Protein AF-A0A2T0UX94-F1 (afdb_monomer_lite)

Sequence (141 aa):
MGQTLYSNEAREVRAWADAESRMASLIKMERNRPGRQATDEFATHQLNDFFHRECPGLPLPWEWRWTYGCPRGFLTVMVAYGVREWAEVLGDGTVEAEPGGPGESKLQADCLKFGQRFTVWGYVRDDEVRGMSKLVQGWSM

pLDDT: mean 86.08, std 11.6, range [31.53, 97.0]

Secondary structure (DSSP, 8-state):
-PPPHHHHHHHHHHHHHHHHHHHHHHHHHHHT-TT--TTSB-SHHHHHHHHHHHSTTPPPPSEEEEETTEEEEEP-SSHHHHHHHHHHHHBSS-EEEEEEETTEEEEEEEEEETTEEEEEEEEEETTTTTT-TTEEE----

Structure (mmCIF, N/CA/C/O backbone):
data_AF-A0A2T0UX94-F1
#
_entry.id   AF-A0A2T0UX94-F1
#
loop_
_atom_site.group_PDB
_atom_site.id
_atom_site.type_symbol
_atom_site.label_atom_id
_atom_site.label_alt_id
_atom_site.label_comp_id
_atom_site.label_asym_id
_atom_site.label_entity_id
_atom_site.label_seq_id
_atom_site.pdbx_PDB_ins_code
_atom_site.Cartn_x
_atom_site.Cartn_y
_atom_site.Cartn_z
_atom_site.occupancy
_atom_site.B_iso_or_equiv
_atom_site.auth_seq_id
_atom_site.auth_comp_id
_atom_site.auth_asym_id
_atom_site.auth_atom_id
_atom_site.pdbx_PDB_model_num
ATOM 1 N N . MET A 1 1 ? -34.465 -9.549 19.847 1.00 49.69 1 MET A N 1
ATOM 2 C CA . MET A 1 1 ? -34.494 -8.105 19.522 1.00 49.69 1 MET A CA 1
ATOM 3 C C . MET A 1 1 ? -33.431 -7.863 18.464 1.00 49.69 1 MET A C 1
ATOM 5 O O . MET A 1 1 ? -32.274 -8.157 18.735 1.00 49.69 1 MET A O 1
ATOM 9 N N . GLY A 1 2 ? -33.824 -7.480 17.247 1.00 57.50 2 GLY A N 1
ATOM 10 C CA . GLY A 1 2 ? -32.894 -7.279 16.131 1.00 57.50 2 GLY A CA 1
ATOM 11 C C . GLY A 1 2 ? -32.073 -6.001 16.298 1.00 57.50 2 GLY A C 1
ATOM 12 O O . GLY A 1 2 ? -32.579 -5.014 16.829 1.00 57.50 2 GLY A O 1
ATOM 13 N N . GLN A 1 3 ? -30.811 -6.032 15.869 1.00 61.38 3 GLN A N 1
ATOM 14 C CA . GLN A 1 3 ? -29.965 -4.839 15.791 1.00 61.38 3 GLN A CA 1
ATOM 15 C C . GLN A 1 3 ? -30.604 -3.836 14.820 1.00 61.38 3 GLN A C 1
ATOM 17 O O . GLN A 1 3 ? -31.043 -4.209 13.733 1.00 61.38 3 GLN A O 1
ATOM 22 N N . THR A 1 4 ? -30.700 -2.571 15.224 1.00 74.94 4 THR A N 1
ATOM 23 C CA . THR A 1 4 ? -31.169 -1.487 14.351 1.00 74.94 4 THR A CA 1
ATOM 24 C C . THR A 1 4 ? -30.042 -1.064 13.408 1.00 74.94 4 THR A C 1
ATOM 26 O O . THR A 1 4 ? -28.869 -1.209 13.760 1.00 74.94 4 THR A O 1
ATOM 29 N N . LEU A 1 5 ? -30.373 -0.498 12.241 1.00 73.00 5 LEU A N 1
ATOM 30 C CA . LEU A 1 5 ? -29.386 0.065 11.301 1.00 73.00 5 LEU A CA 1
ATOM 31 C C . LEU A 1 5 ? -28.401 1.009 12.014 1.00 73.00 5 LEU A C 1
ATOM 33 O O . LEU A 1 5 ? -27.195 0.816 11.925 1.00 73.00 5 LEU A O 1
ATOM 37 N N . TYR A 1 6 ? -28.921 1.896 12.867 1.00 75.06 6 TYR A N 1
ATOM 38 C CA . TYR A 1 6 ? -28.119 2.809 13.685 1.00 75.06 6 TYR A CA 1
ATOM 39 C C . TYR A 1 6 ? -27.118 2.097 14.615 1.00 75.06 6 TYR A C 1
ATOM 41 O O . TYR A 1 6 ? -25.994 2.554 14.806 1.00 75.06 6 TYR A O 1
ATOM 49 N N . SER A 1 7 ? -27.499 0.959 15.207 1.00 75.06 7 SER A N 1
ATOM 50 C CA . SER A 1 7 ? -26.591 0.190 16.071 1.00 75.06 7 SER A CA 1
ATOM 51 C C . SER A 1 7 ? -25.473 -0.514 15.292 1.00 75.06 7 SER A C 1
ATOM 53 O O . SER A 1 7 ? -24.375 -0.675 15.826 1.00 75.06 7 SER A O 1
ATOM 55 N N . ASN A 1 8 ? -25.728 -0.886 14.032 1.00 76.94 8 ASN A N 1
ATOM 56 C CA . ASN A 1 8 ? -24.714 -1.446 13.139 1.00 76.94 8 ASN A CA 1
ATOM 57 C C . ASN A 1 8 ? -23.731 -0.363 12.691 1.00 76.94 8 ASN A C 1
ATOM 59 O O . ASN A 1 8 ? -22.528 -0.536 12.870 1.00 76.94 8 ASN A O 1
ATOM 63 N N . GLU A 1 9 ? -24.244 0.780 12.235 1.00 76.25 9 GLU A N 1
ATOM 64 C CA . GLU A 1 9 ? -23.438 1.939 11.835 1.00 76.25 9 GLU A CA 1
ATOM 65 C C . GLU A 1 9 ? -22.558 2.432 12.993 1.00 76.25 9 GLU A C 1
ATOM 67 O O . GLU A 1 9 ? -21.352 2.608 12.842 1.00 76.25 9 GLU A O 1
ATOM 72 N N . ALA A 1 10 ? -23.116 2.567 14.202 1.00 76.56 10 ALA A N 1
ATOM 73 C CA . ALA A 1 10 ? -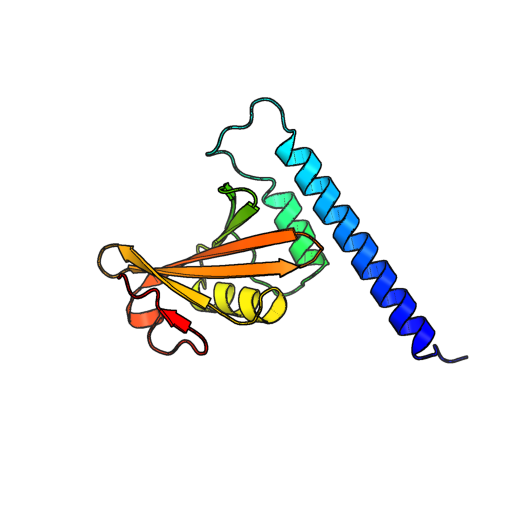22.351 2.989 15.375 1.00 76.56 10 ALA A CA 1
ATOM 74 C C . ALA A 1 10 ? -21.250 1.989 15.777 1.00 76.56 10 ALA A C 1
ATOM 76 O O . ALA A 1 10 ? -20.253 2.388 16.385 1.00 76.56 10 ALA A O 1
ATOM 77 N N . ARG A 1 11 ? -21.421 0.694 15.482 1.00 77.06 11 ARG A N 1
ATOM 78 C CA . ARG A 1 11 ? -20.394 -0.334 15.706 1.00 77.06 11 ARG A CA 1
ATOM 79 C C . ARG A 1 11 ? -19.295 -0.248 14.649 1.00 77.06 11 ARG A C 1
ATOM 81 O O . ARG A 1 11 ? -18.124 -0.335 15.005 1.00 77.06 11 ARG A O 1
ATOM 88 N N . GLU A 1 12 ? -19.660 -0.050 13.388 1.00 82.00 12 GLU A N 1
ATOM 89 C CA . GLU A 1 12 ? -18.713 0.112 12.278 1.00 82.00 12 GLU A CA 1
ATOM 90 C C . GLU A 1 12 ? -17.850 1.363 12.454 1.00 82.00 12 GLU A C 1
ATOM 92 O O . GLU A 1 12 ? -16.627 1.276 12.371 1.00 82.00 12 GLU A O 1
ATOM 97 N N . VAL A 1 13 ? -18.459 2.494 12.824 1.00 79.69 13 VAL A N 1
ATOM 98 C CA . VAL A 1 13 ? -17.738 3.743 13.118 1.00 79.69 13 VAL A CA 1
ATOM 99 C C . VAL A 1 13 ? -16.710 3.549 14.235 1.00 79.69 13 VAL A C 1
ATOM 101 O O . VAL A 1 13 ? -15.574 4.002 14.107 1.00 79.69 13 VAL A O 1
ATOM 104 N N . ARG A 1 14 ? -17.067 2.848 15.322 1.00 82.50 14 ARG A N 1
ATOM 105 C CA . ARG A 1 14 ? -16.112 2.548 16.405 1.00 82.50 14 ARG A CA 1
ATOM 106 C C . ARG A 1 14 ? -14.983 1.643 15.934 1.00 82.50 14 ARG A C 1
ATOM 108 O O . ARG A 1 14 ? -13.829 1.934 16.220 1.00 82.50 14 ARG A O 1
ATOM 115 N N . ALA A 1 15 ? -15.304 0.586 15.190 1.00 83.69 15 ALA A N 1
ATOM 116 C CA . ALA A 1 15 ? -14.297 -0.325 14.657 1.00 83.69 15 ALA A CA 1
ATOM 117 C C . ALA A 1 15 ? -13.284 0.413 13.765 1.00 83.69 15 ALA A C 1
ATOM 119 O O . ALA A 1 15 ? -12.082 0.165 13.861 1.00 83.69 15 ALA A O 1
ATOM 120 N N . TRP A 1 16 ? -13.758 1.360 12.949 1.00 82.94 16 TRP A N 1
ATOM 121 C CA . TRP A 1 16 ? -12.902 2.201 12.115 1.00 82.94 16 TRP A CA 1
ATOM 122 C C . TRP A 1 16 ? -12.039 3.146 12.947 1.00 82.94 16 TRP A C 1
ATOM 124 O O . TRP A 1 16 ? -10.828 3.169 12.749 1.00 82.94 16 TRP A O 1
ATOM 134 N N . ALA A 1 17 ? -12.618 3.859 13.915 1.00 85.12 17 ALA A N 1
ATOM 135 C CA . ALA A 1 17 ? -11.863 4.742 14.806 1.00 85.12 17 ALA A CA 1
ATOM 136 C C . ALA A 1 17 ? -10.766 3.985 15.583 1.00 85.12 17 ALA A C 1
ATOM 138 O O . ALA A 1 17 ? -9.643 4.472 15.732 1.00 85.12 17 ALA A O 1
ATOM 139 N N . ASP A 1 18 ? -11.057 2.761 16.026 1.00 89.50 18 ASP A N 1
ATOM 140 C CA . ASP A 1 18 ? -10.076 1.914 16.701 1.00 89.50 18 ASP A CA 1
ATOM 141 C C . ASP A 1 18 ? -8.948 1.485 15.744 1.00 89.50 18 ASP A C 1
ATOM 143 O O . ASP A 1 18 ? -7.779 1.452 16.139 1.00 89.50 18 ASP A O 1
ATOM 147 N N . ALA A 1 19 ? -9.267 1.166 14.484 1.00 89.19 19 ALA A N 1
ATOM 148 C CA . ALA A 1 19 ? -8.272 0.835 13.462 1.00 89.19 19 ALA A CA 1
ATOM 149 C C . ALA A 1 19 ? -7.376 2.038 13.120 1.00 89.19 19 ALA A C 1
ATOM 151 O O . ALA A 1 19 ? -6.153 1.890 13.062 1.00 89.19 19 ALA A O 1
ATOM 152 N N . GLU A 1 20 ? -7.957 3.234 12.987 1.00 90.75 20 GLU A N 1
ATOM 153 C CA . GLU A 1 20 ? -7.226 4.497 12.816 1.00 90.75 20 GLU A CA 1
ATOM 154 C C . GLU A 1 20 ? -6.253 4.746 13.971 1.00 90.75 20 GLU A C 1
ATOM 156 O O . GLU A 1 20 ? -5.077 5.036 13.751 1.00 90.75 20 GLU A O 1
ATOM 161 N N . SER A 1 21 ? -6.710 4.565 15.212 1.00 88.88 21 SER A N 1
ATOM 162 C CA . SER A 1 21 ? -5.874 4.739 16.402 1.00 88.88 21 SER A CA 1
ATOM 163 C C . SER A 1 21 ? -4.689 3.764 16.437 1.00 88.88 21 SER A C 1
ATOM 165 O O . SER A 1 21 ? -3.558 4.163 16.749 1.00 88.88 21 SER A O 1
ATOM 167 N N . ARG A 1 22 ? -4.914 2.493 16.066 1.00 91.19 22 ARG A N 1
ATOM 168 C CA . ARG A 1 22 ? -3.853 1.474 15.969 1.00 91.19 22 ARG A CA 1
ATOM 169 C C . ARG A 1 22 ? -2.821 1.838 14.905 1.00 91.19 22 ARG A C 1
ATOM 171 O O . ARG A 1 22 ? -1.625 1.799 15.197 1.00 91.19 22 ARG A O 1
ATOM 178 N N . MET A 1 23 ? -3.272 2.233 13.712 1.00 90.56 23 MET A N 1
ATOM 179 C CA . MET A 1 23 ? -2.385 2.661 12.628 1.00 90.56 23 MET A CA 1
ATOM 180 C C . MET A 1 23 ? -1.568 3.889 13.049 1.00 90.56 23 MET A C 1
ATOM 182 O O . MET A 1 23 ? -0.340 3.863 13.007 1.00 90.56 23 MET A O 1
ATOM 186 N N . ALA A 1 24 ? -2.220 4.941 13.550 1.00 88.56 24 ALA A N 1
ATOM 187 C CA . ALA A 1 24 ? -1.551 6.163 13.993 1.00 88.56 24 ALA A CA 1
ATOM 188 C C . ALA A 1 24 ? -0.501 5.903 15.089 1.00 88.56 24 ALA A C 1
ATOM 190 O O . ALA A 1 24 ? 0.581 6.498 15.075 1.00 88.56 24 ALA A O 1
ATOM 191 N N . SER A 1 25 ? -0.792 4.990 16.021 1.00 89.00 25 SER A N 1
ATOM 192 C CA . SER A 1 25 ? 0.145 4.599 17.077 1.00 89.00 25 SER A CA 1
ATOM 193 C C . SER A 1 25 ? 1.395 3.925 16.510 1.00 89.00 25 SER A C 1
ATOM 195 O O . SER A 1 25 ? 2.505 4.326 16.865 1.00 89.00 25 SER A O 1
ATOM 197 N N . LEU A 1 26 ? 1.234 2.972 15.584 1.00 89.19 26 LEU A N 1
ATOM 198 C CA . LEU A 1 26 ? 2.354 2.302 14.913 1.00 89.19 26 LEU A CA 1
ATOM 199 C C . LEU A 1 26 ? 3.237 3.308 14.165 1.00 89.19 26 LEU A C 1
ATOM 201 O O . LEU A 1 26 ? 4.455 3.337 14.341 1.00 89.19 26 LEU A O 1
ATOM 205 N N . ILE A 1 27 ? 2.607 4.192 13.390 1.00 86.88 27 ILE A N 1
ATOM 206 C CA . ILE A 1 27 ? 3.297 5.221 12.613 1.00 86.88 27 ILE A CA 1
ATOM 207 C C . ILE A 1 27 ? 4.102 6.146 13.528 1.00 86.88 27 ILE A C 1
ATOM 209 O O . ILE A 1 27 ? 5.267 6.441 13.257 1.00 86.88 27 ILE A O 1
ATOM 213 N N . LYS A 1 28 ? 3.504 6.592 14.637 1.00 87.12 28 LYS A N 1
ATOM 214 C CA . LYS A 1 28 ? 4.173 7.442 15.626 1.00 87.12 28 LYS A CA 1
ATOM 215 C C . LYS A 1 28 ? 5.364 6.734 16.272 1.00 87.12 28 LYS A C 1
ATOM 217 O O . LYS A 1 28 ? 6.396 7.375 16.467 1.00 87.12 28 LYS A O 1
ATOM 222 N N . MET A 1 29 ? 5.234 5.451 16.607 1.00 87.94 29 MET A N 1
ATOM 223 C CA . MET A 1 29 ? 6.325 4.664 17.189 1.00 87.94 29 MET A CA 1
ATOM 224 C C . MET A 1 29 ? 7.512 4.565 16.228 1.00 87.94 29 MET A C 1
ATOM 226 O O . MET A 1 29 ? 8.621 4.947 16.592 1.00 87.94 29 MET A O 1
ATOM 230 N N . GLU A 1 30 ? 7.278 4.157 14.982 1.00 86.75 30 GLU A N 1
ATOM 231 C CA . GLU A 1 30 ? 8.347 3.985 13.992 1.00 86.75 30 GLU A CA 1
ATOM 232 C C . GLU A 1 30 ? 8.939 5.303 13.485 1.00 86.75 30 GLU A C 1
ATOM 234 O O . GLU A 1 30 ? 10.126 5.393 13.163 1.00 86.75 30 GLU A O 1
ATOM 239 N N . ARG A 1 31 ? 8.132 6.367 13.414 1.00 79.88 31 ARG A N 1
ATOM 240 C CA . ARG A 1 31 ? 8.630 7.710 13.091 1.00 79.88 31 ARG A CA 1
ATOM 241 C C . ARG A 1 31 ? 9.595 8.224 14.158 1.00 79.88 31 ARG A C 1
ATOM 243 O O . ARG A 1 31 ? 10.546 8.917 13.814 1.00 79.88 31 ARG A O 1
ATOM 250 N N . ASN A 1 32 ? 9.356 7.886 15.422 1.00 84.00 32 ASN A N 1
ATOM 251 C CA . ASN A 1 32 ? 10.181 8.315 16.550 1.00 84.00 32 ASN A CA 1
ATOM 252 C C . ASN A 1 32 ? 11.247 7.277 16.942 1.00 84.00 32 ASN A C 1
ATOM 254 O O . ASN A 1 32 ? 11.886 7.436 17.982 1.00 84.00 32 ASN A O 1
ATOM 258 N N . ARG A 1 33 ? 11.443 6.221 16.138 1.00 84.38 33 ARG A N 1
ATOM 259 C CA . ARG A 1 33 ? 12.426 5.166 16.400 1.00 84.38 33 ARG A CA 1
ATOM 260 C C . ARG A 1 33 ? 13.846 5.759 16.411 1.00 84.38 33 ARG A C 1
ATOM 262 O O . ARG A 1 33 ? 14.277 6.297 15.387 1.00 84.38 33 ARG A O 1
ATOM 269 N N . PRO A 1 34 ? 14.592 5.677 17.529 1.00 84.38 34 PRO A N 1
ATOM 270 C CA . PRO A 1 34 ? 15.950 6.212 17.601 1.00 84.38 34 PRO A CA 1
ATOM 271 C C . PRO A 1 34 ? 16.885 5.549 16.583 1.00 84.38 34 PRO A C 1
ATOM 273 O O . PRO A 1 34 ? 16.828 4.339 16.384 1.00 84.38 34 PRO A O 1
ATOM 276 N N . GLY A 1 35 ? 17.763 6.337 15.956 1.00 81.06 35 GLY A N 1
ATOM 277 C CA . GLY A 1 35 ? 18.797 5.828 15.042 1.00 81.06 35 GLY A CA 1
ATOM 278 C C . GLY A 1 35 ? 18.303 5.377 13.664 1.00 81.06 35 GLY A C 1
ATOM 279 O O . GLY A 1 35 ? 19.084 4.806 12.908 1.00 81.06 35 GLY A O 1
ATOM 280 N N . ARG A 1 36 ? 17.036 5.635 13.322 1.00 77.81 36 ARG A N 1
ATOM 281 C CA . ARG A 1 36 ? 16.455 5.245 12.037 1.00 77.81 36 ARG A CA 1
ATOM 282 C C . ARG A 1 36 ? 17.125 5.953 10.852 1.00 77.81 36 ARG A C 1
ATOM 284 O O . ARG A 1 36 ? 17.268 7.176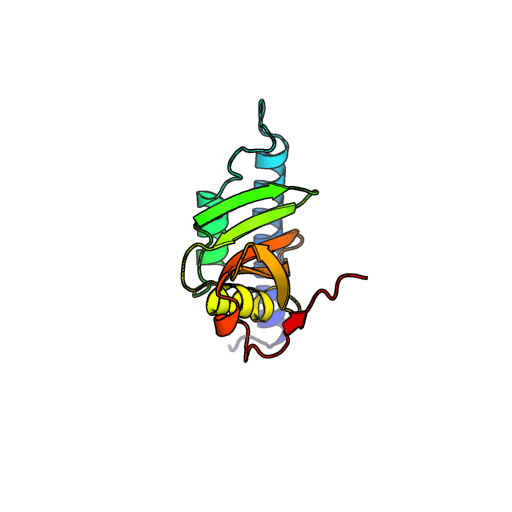 10.850 1.00 77.81 36 ARG A O 1
ATOM 291 N N . GLN A 1 37 ? 17.428 5.189 9.807 1.00 77.25 37 GLN A N 1
ATOM 292 C CA . GLN A 1 37 ? 17.910 5.684 8.518 1.00 77.25 37 GLN A CA 1
ATOM 293 C C . GLN A 1 37 ? 16.810 5.638 7.446 1.00 77.25 37 GLN A C 1
ATOM 295 O O . GLN A 1 37 ? 15.771 4.994 7.604 1.00 77.25 37 GLN A O 1
ATOM 300 N N . ALA A 1 38 ? 17.018 6.350 6.336 1.00 67.75 38 ALA A N 1
ATOM 301 C CA . ALA A 1 38 ? 16.056 6.403 5.230 1.00 67.75 38 ALA A CA 1
ATOM 302 C C . ALA A 1 38 ? 15.894 5.056 4.499 1.00 67.75 38 ALA A C 1
ATOM 304 O O . ALA A 1 38 ? 14.843 4.799 3.918 1.00 67.75 38 ALA A O 1
ATOM 305 N N . THR A 1 39 ? 16.927 4.212 4.532 1.00 74.06 39 THR A N 1
ATOM 306 C CA . THR A 1 39 ? 16.950 2.882 3.907 1.00 74.06 39 THR A CA 1
ATOM 307 C C . THR A 1 39 ? 16.383 1.787 4.795 1.00 74.06 39 THR A C 1
ATOM 309 O O . THR A 1 39 ? 16.215 0.667 4.321 1.00 74.06 39 THR A O 1
ATOM 312 N N . ASP A 1 40 ? 16.116 2.084 6.067 1.00 79.69 40 ASP A N 1
ATOM 313 C CA . ASP A 1 40 ? 15.621 1.080 6.992 1.00 79.69 40 ASP A CA 1
ATOM 314 C C . ASP A 1 40 ? 14.209 0.632 6.621 1.00 79.69 40 ASP A C 1
ATOM 316 O O . ASP A 1 40 ? 13.344 1.428 6.234 1.00 79.69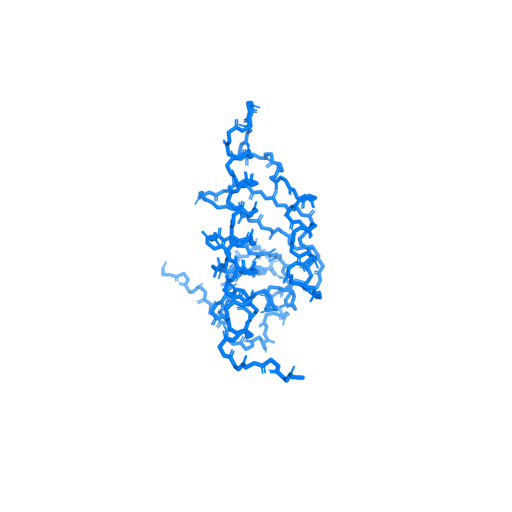 40 ASP A O 1
ATOM 320 N N . GLU A 1 41 ? 13.962 -0.648 6.860 1.00 83.62 41 GLU A N 1
ATOM 321 C CA . GLU A 1 41 ? 12.627 -1.215 6.860 1.00 83.62 41 GLU A CA 1
ATOM 322 C C . GLU A 1 41 ? 11.738 -0.546 7.928 1.00 83.62 41 GLU A C 1
ATOM 324 O O . GLU A 1 41 ? 12.157 -0.246 9.059 1.00 83.62 41 GLU A O 1
ATOM 329 N N . PHE A 1 42 ? 10.489 -0.298 7.543 1.00 84.94 42 PHE A N 1
ATOM 330 C CA . PHE A 1 42 ? 9.461 0.372 8.323 1.00 84.94 42 PHE A CA 1
ATOM 331 C C . PHE A 1 42 ? 8.402 -0.634 8.770 1.00 84.94 42 PHE A C 1
ATOM 333 O O . PHE A 1 42 ? 7.439 -0.872 8.048 1.00 84.94 42 PHE A O 1
ATOM 340 N N . ALA A 1 43 ? 8.580 -1.207 9.963 1.00 85.69 43 ALA A N 1
ATOM 341 C CA . ALA A 1 43 ? 7.605 -2.069 10.640 1.00 85.69 43 ALA A CA 1
ATOM 342 C C . ALA A 1 43 ? 6.818 -3.024 9.722 1.00 85.69 43 ALA A C 1
ATOM 344 O O . ALA A 1 43 ? 5.601 -3.160 9.867 1.00 85.69 43 ALA A O 1
ATOM 345 N N . THR A 1 44 ? 7.492 -3.671 8.765 1.00 89.81 44 THR A N 1
ATOM 346 C CA . THR A 1 44 ? 6.824 -4.485 7.739 1.00 89.81 44 THR A CA 1
ATOM 347 C C . THR A 1 44 ? 5.935 -5.538 8.361 1.00 89.81 44 THR A C 1
ATOM 349 O O . THR A 1 44 ? 4.779 -5.654 7.974 1.00 89.81 44 THR A O 1
ATOM 352 N N . HIS A 1 45 ? 6.443 -6.269 9.356 1.00 91.62 45 HIS A N 1
ATOM 353 C CA . HIS A 1 45 ? 5.675 -7.306 10.036 1.00 91.62 45 HIS A CA 1
ATOM 354 C C . HIS A 1 45 ? 4.422 -6.735 10.705 1.00 91.62 45 HIS A C 1
ATOM 356 O O . HIS A 1 45 ? 3.331 -7.244 10.490 1.00 91.62 45 HIS A O 1
ATOM 362 N N . GLN A 1 46 ? 4.542 -5.630 11.441 1.00 93.44 46 GLN A N 1
ATOM 363 C CA . GLN A 1 46 ? 3.416 -5.023 12.148 1.00 93.44 46 GLN A CA 1
ATOM 364 C C . GLN A 1 46 ? 2.390 -4.398 11.192 1.00 93.44 46 GLN A C 1
ATOM 366 O O . GLN A 1 46 ? 1.190 -4.470 11.460 1.00 93.44 46 GLN A O 1
ATOM 371 N N . LEU A 1 47 ? 2.833 -3.794 10.082 1.00 92.19 47 LEU A N 1
ATOM 372 C CA . LEU A 1 47 ? 1.934 -3.282 9.046 1.00 92.19 47 LEU A CA 1
ATOM 373 C C . LEU A 1 47 ? 1.233 -4.420 8.310 1.00 92.19 47 LEU A C 1
ATOM 375 O O . LEU A 1 47 ? 0.023 -4.354 8.108 1.00 92.19 47 LEU A O 1
ATOM 379 N N . ASN A 1 48 ? 1.960 -5.474 7.950 1.00 94.62 48 ASN A N 1
ATOM 380 C CA . ASN A 1 48 ? 1.382 -6.643 7.302 1.00 94.62 48 ASN A CA 1
ATOM 381 C C . ASN A 1 48 ? 0.375 -7.342 8.222 1.00 94.62 48 ASN A C 1
ATOM 383 O O . ASN A 1 48 ? -0.718 -7.655 7.765 1.00 94.62 48 ASN A O 1
ATOM 387 N N . ASP A 1 49 ? 0.672 -7.492 9.515 1.00 95.00 49 ASP A N 1
ATOM 388 C CA . ASP A 1 49 ? -0.270 -8.029 10.504 1.00 95.00 49 ASP A CA 1
ATOM 389 C C . ASP A 1 49 ? -1.515 -7.142 10.648 1.00 95.00 49 ASP A C 1
ATOM 391 O O . ASP A 1 49 ? -2.641 -7.639 10.736 1.00 95.00 49 ASP A O 1
ATOM 395 N N . PHE A 1 50 ? -1.333 -5.815 10.650 1.00 93.94 50 PHE A N 1
ATOM 396 C CA . PHE A 1 50 ? -2.442 -4.865 10.665 1.00 93.94 50 PHE A CA 1
ATOM 397 C C . PHE A 1 50 ? -3.332 -5.046 9.432 1.00 93.94 50 PHE A C 1
ATOM 399 O O . PHE A 1 50 ? -4.530 -5.281 9.579 1.00 93.94 50 PHE A O 1
ATOM 406 N N . PHE A 1 51 ? -2.766 -4.990 8.226 1.00 93.94 51 PHE A N 1
ATOM 407 C CA . PHE A 1 51 ? -3.542 -5.094 6.992 1.00 93.94 51 PHE A CA 1
ATOM 408 C C . PHE A 1 51 ? -4.138 -6.483 6.785 1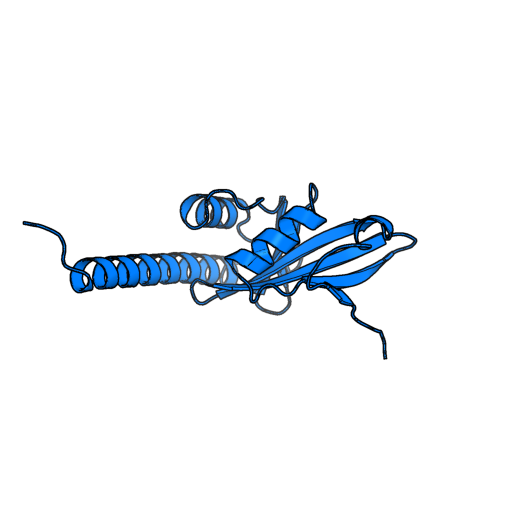.00 93.94 51 PHE A C 1
ATOM 410 O O . PHE A 1 51 ? -5.261 -6.584 6.308 1.00 93.94 51 PHE A O 1
ATOM 417 N N . HIS A 1 52 ? -3.461 -7.545 7.216 1.00 94.56 52 HIS A N 1
ATOM 418 C CA . HIS A 1 52 ? -4.021 -8.891 7.200 1.00 94.56 52 HIS A CA 1
ATOM 419 C C . HIS A 1 52 ? -5.293 -8.990 8.054 1.00 94.56 52 HIS A C 1
ATOM 421 O O . HIS A 1 52 ? -6.252 -9.653 7.660 1.00 94.56 52 HIS A O 1
ATOM 427 N N . ARG A 1 53 ? -5.322 -8.302 9.206 1.00 93.19 53 ARG A N 1
ATOM 428 C CA . ARG A 1 53 ? -6.484 -8.273 10.103 1.00 93.19 53 ARG A CA 1
ATOM 429 C C . ARG A 1 53 ? -7.597 -7.353 9.605 1.00 93.19 53 ARG A C 1
ATOM 431 O O . ARG A 1 53 ? -8.757 -7.751 9.635 1.00 93.19 53 ARG A O 1
ATOM 438 N N . GLU A 1 54 ? -7.270 -6.123 9.211 1.00 92.12 54 GLU A N 1
ATOM 439 C CA . GLU A 1 54 ? -8.281 -5.117 8.846 1.00 92.12 54 GLU A CA 1
ATOM 440 C C . GLU A 1 54 ? -8.763 -5.244 7.391 1.00 92.12 54 GLU A C 1
ATOM 442 O O . GLU A 1 54 ? -9.851 -4.777 7.057 1.00 92.12 54 GLU A O 1
ATOM 447 N N . CYS A 1 55 ? -7.955 -5.836 6.509 1.00 91.19 55 CYS A N 1
ATOM 448 C CA . CYS A 1 55 ? -8.203 -5.948 5.069 1.00 91.19 55 CYS A CA 1
ATOM 449 C C . CYS A 1 55 ? -7.826 -7.354 4.560 1.00 91.19 55 CYS A C 1
ATOM 451 O O . CYS A 1 55 ? -6.898 -7.504 3.754 1.00 91.19 55 CYS A O 1
ATOM 453 N N . PRO A 1 56 ? -8.514 -8.406 5.041 1.00 91.25 56 PRO A N 1
ATOM 454 C CA . PRO A 1 56 ? -8.174 -9.779 4.697 1.00 91.25 56 PRO A CA 1
ATOM 455 C C . PRO A 1 56 ? -8.282 -10.015 3.186 1.00 91.25 56 PRO A C 1
ATOM 457 O O . PRO A 1 56 ? -9.243 -9.596 2.545 1.00 91.25 56 PRO A O 1
ATOM 460 N N . GLY A 1 57 ? -7.298 -10.722 2.628 1.00 90.06 57 GLY A N 1
ATOM 461 C CA . GLY A 1 57 ? -7.249 -11.078 1.206 1.00 90.06 57 GLY A CA 1
ATOM 462 C C . GLY A 1 57 ? -6.400 -10.150 0.333 1.00 90.06 57 GLY A C 1
ATOM 463 O O . GLY A 1 57 ? -6.090 -10.525 -0.797 1.00 90.06 57 GLY A O 1
ATOM 464 N N . LEU A 1 58 ? -5.956 -8.997 0.848 1.00 93.81 58 LEU A N 1
ATOM 465 C CA . LEU A 1 58 ? -5.009 -8.151 0.121 1.00 93.81 58 LEU A CA 1
ATOM 466 C C . LEU A 1 58 ? -3.610 -8.793 0.058 1.00 93.81 58 LEU A C 1
ATOM 468 O O . LEU A 1 58 ? -3.116 -9.281 1.080 1.00 93.81 58 LEU A O 1
ATOM 472 N N . PRO A 1 59 ? -2.931 -8.765 -1.107 1.00 94.44 59 PRO A N 1
ATOM 473 C CA . PRO A 1 59 ? -1.536 -9.185 -1.212 1.00 94.44 59 PRO A CA 1
ATOM 474 C C . PRO A 1 59 ? -0.636 -8.319 -0.333 1.00 94.44 59 PRO A C 1
ATOM 476 O O . PRO A 1 59 ? -0.622 -7.098 -0.463 1.00 94.44 59 PRO A O 1
ATOM 479 N N . LEU A 1 60 ? 0.126 -8.937 0.563 1.00 95.56 60 LEU A N 1
ATOM 480 C CA . LEU A 1 60 ? 0.961 -8.200 1.508 1.00 95.56 60 LEU A CA 1
ATOM 481 C C . LEU A 1 60 ? 2.310 -7.834 0.870 1.00 95.56 60 LEU A C 1
ATOM 483 O O . LEU A 1 60 ? 2.938 -8.700 0.253 1.00 95.56 60 LEU A O 1
ATOM 487 N N . PRO A 1 61 ? 2.780 -6.582 1.017 1.00 96.38 61 PRO A N 1
ATOM 488 C CA . PRO A 1 61 ? 4.116 -6.193 0.583 1.00 96.38 61 PRO A CA 1
ATOM 489 C C . PRO A 1 61 ? 5.220 -7.030 1.225 1.00 96.38 61 PRO A C 1
ATOM 491 O O . PRO A 1 61 ? 5.136 -7.409 2.394 1.00 96.38 61 PRO A O 1
ATOM 494 N N . TRP A 1 62 ? 6.273 -7.281 0.449 1.00 96.44 62 TRP A N 1
ATOM 495 C CA . TRP A 1 62 ? 7.487 -7.949 0.910 1.00 96.44 62 TRP A CA 1
ATOM 496 C C . TRP A 1 62 ? 8.224 -7.106 1.949 1.00 96.44 62 TRP A C 1
ATOM 498 O O . TRP A 1 62 ? 8.673 -7.623 2.964 1.00 96.44 62 TRP A O 1
ATOM 508 N N . GLU A 1 63 ? 8.316 -5.802 1.695 1.00 95.44 63 GLU A N 1
ATOM 509 C CA . GLU A 1 63 ? 8.900 -4.829 2.610 1.00 95.44 63 GLU A CA 1
ATOM 510 C C . GLU A 1 63 ? 8.073 -3.544 2.602 1.00 95.44 63 GLU A C 1
ATOM 512 O O . GLU A 1 63 ? 7.515 -3.146 1.576 1.00 95.44 63 GLU A O 1
ATOM 517 N N . TRP A 1 64 ? 8.039 -2.864 3.740 1.00 94.38 64 TRP A N 1
ATOM 518 C CA . TRP A 1 64 ? 7.589 -1.488 3.856 1.00 94.38 64 TRP A CA 1
ATOM 519 C C . TRP A 1 64 ? 8.790 -0.602 4.154 1.00 94.38 64 TRP A C 1
ATOM 521 O O . TRP A 1 64 ? 9.623 -0.911 5.001 1.00 94.38 64 TRP A O 1
ATOM 531 N N . ARG A 1 65 ? 8.878 0.537 3.476 1.00 91.31 65 ARG A N 1
ATOM 532 C CA . ARG A 1 65 ? 9.868 1.584 3.750 1.00 91.31 65 ARG A CA 1
ATOM 533 C C . ARG A 1 65 ? 9.160 2.894 3.995 1.00 91.31 65 ARG A C 1
ATOM 535 O O . ARG A 1 65 ? 8.017 3.068 3.596 1.00 91.31 65 ARG A O 1
ATOM 542 N N . TRP A 1 66 ? 9.829 3.841 4.631 1.00 88.00 66 TRP A N 1
ATOM 543 C CA . TRP A 1 66 ? 9.244 5.158 4.849 1.00 88.00 66 TRP A CA 1
ATOM 544 C C . TRP A 1 66 ? 9.992 6.217 4.068 1.00 88.00 66 TRP A C 1
ATOM 546 O O . TRP A 1 66 ? 11.147 6.534 4.356 1.00 88.00 66 TRP A O 1
ATOM 556 N N . THR A 1 67 ? 9.298 6.803 3.101 1.00 85.00 67 THR A N 1
ATOM 557 C CA . THR A 1 67 ? 9.872 7.726 2.125 1.00 85.00 67 THR A CA 1
ATOM 558 C C . THR A 1 67 ? 8.872 8.844 1.856 1.00 85.00 67 THR A C 1
ATOM 560 O O . THR A 1 67 ? 7.665 8.617 1.866 1.00 85.00 67 THR A O 1
ATOM 563 N N . TYR A 1 68 ? 9.361 10.073 1.666 1.00 80.44 68 TYR A N 1
ATOM 564 C CA . TYR A 1 68 ? 8.529 11.244 1.344 1.00 80.44 68 TYR A CA 1
ATOM 565 C C . TYR A 1 68 ? 7.319 11.449 2.280 1.00 80.44 68 TYR A C 1
ATOM 567 O O . TYR A 1 68 ? 6.260 11.905 1.865 1.00 80.44 68 TYR A O 1
ATOM 575 N N . GLY A 1 69 ? 7.476 11.110 3.565 1.00 82.06 69 GLY A N 1
ATOM 576 C CA . GLY A 1 69 ? 6.449 11.335 4.586 1.00 82.06 69 GLY A CA 1
ATOM 577 C C . GLY A 1 69 ? 5.362 10.260 4.698 1.00 82.06 69 GLY A C 1
ATOM 578 O O . GLY A 1 69 ? 4.419 10.477 5.456 1.00 82.06 69 GLY A O 1
ATOM 579 N N . CYS A 1 70 ? 5.482 9.115 4.017 1.00 88.81 70 CYS A N 1
ATOM 580 C CA . CYS A 1 70 ? 4.532 8.005 4.145 1.00 88.81 70 CYS A CA 1
ATOM 581 C C . CYS A 1 70 ? 5.200 6.615 4.060 1.00 88.81 70 CYS A C 1
ATOM 583 O O . CYS A 1 70 ? 6.326 6.501 3.561 1.00 88.81 70 CYS A O 1
ATOM 585 N N . PRO A 1 71 ? 4.528 5.547 4.536 1.00 91.81 71 PRO A N 1
ATOM 586 C CA . PRO A 1 71 ? 4.918 4.172 4.250 1.00 91.81 71 PRO A CA 1
ATOM 587 C C . PRO A 1 71 ? 4.744 3.847 2.764 1.00 91.81 71 PRO A C 1
ATOM 589 O O . PRO A 1 71 ? 3.747 4.219 2.144 1.00 91.81 71 PRO A O 1
ATOM 592 N N . ARG A 1 72 ? 5.690 3.097 2.211 1.00 94.38 72 ARG A N 1
ATOM 593 C CA . ARG A 1 72 ? 5.675 2.580 0.848 1.00 94.38 72 ARG A CA 1
ATOM 594 C C . ARG A 1 72 ? 5.970 1.085 0.867 1.00 94.38 72 ARG A C 1
ATOM 596 O O . ARG A 1 72 ? 7.072 0.693 1.242 1.00 94.38 72 ARG A O 1
ATOM 603 N N . GLY A 1 73 ? 4.989 0.279 0.485 1.00 96.12 73 GLY A N 1
ATOM 604 C CA . GLY A 1 73 ? 5.065 -1.177 0.448 1.00 96.12 73 GLY A CA 1
ATOM 605 C C . GLY A 1 73 ? 5.495 -1.672 -0.927 1.00 96.12 73 GLY A C 1
ATOM 606 O O . GLY A 1 73 ? 4.859 -1.332 -1.922 1.00 96.12 73 GLY A O 1
ATOM 607 N N . PHE A 1 74 ? 6.562 -2.462 -0.989 1.00 96.88 74 PHE A N 1
ATOM 608 C CA . PHE A 1 74 ? 7.050 -3.074 -2.221 1.00 96.88 74 PHE A CA 1
ATOM 609 C C . PHE A 1 74 ? 6.504 -4.498 -2.385 1.00 96.88 74 PHE A C 1
ATOM 611 O O . PHE A 1 74 ? 6.703 -5.356 -1.525 1.00 96.88 74 PHE A O 1
ATOM 618 N N . LEU A 1 75 ? 5.824 -4.758 -3.499 1.00 97.00 75 LEU A N 1
ATOM 619 C CA . LEU A 1 75 ? 5.379 -6.083 -3.922 1.00 97.00 75 LEU A CA 1
ATOM 620 C C . LEU A 1 75 ? 6.405 -6.691 -4.881 1.00 97.00 75 LEU A C 1
ATOM 622 O O . LEU A 1 75 ? 6.804 -6.063 -5.859 1.00 97.00 75 LEU A O 1
ATOM 626 N N . THR A 1 76 ? 6.779 -7.944 -4.629 1.00 95.56 76 THR A N 1
ATOM 627 C CA . THR A 1 76 ? 7.709 -8.715 -5.473 1.00 95.56 76 THR A CA 1
ATOM 628 C C . THR A 1 76 ? 7.008 -9.741 -6.359 1.00 95.56 76 THR A C 1
ATOM 630 O O . THR A 1 76 ? 7.588 -10.221 -7.328 1.00 95.56 76 THR A O 1
ATOM 633 N N . VAL A 1 77 ? 5.761 -10.094 -6.038 1.00 91.94 77 VAL A N 1
ATOM 634 C CA . VAL A 1 77 ? 4.982 -11.122 -6.736 1.00 91.94 77 VAL A CA 1
ATOM 635 C C . VAL A 1 77 ? 3.571 -10.629 -7.014 1.00 91.94 77 VAL A C 1
ATOM 637 O O . VAL A 1 77 ? 3.021 -9.842 -6.245 1.00 91.94 77 VAL A O 1
ATOM 640 N N . MET A 1 78 ? 2.983 -11.108 -8.116 1.00 90.62 78 MET A N 1
ATOM 641 C CA . MET A 1 78 ? 1.622 -10.752 -8.546 1.00 90.62 78 MET A CA 1
ATOM 642 C C . MET A 1 78 ? 1.375 -9.232 -8.560 1.00 90.62 78 MET A C 1
ATOM 644 O O . MET A 1 78 ? 0.284 -8.781 -8.226 1.00 90.62 78 MET A O 1
ATOM 648 N N . VAL A 1 79 ? 2.385 -8.436 -8.928 1.00 94.62 79 VAL A N 1
ATOM 649 C CA . VAL A 1 79 ? 2.393 -6.978 -8.730 1.00 94.62 79 VAL A CA 1
ATOM 650 C C . VAL A 1 79 ? 1.211 -6.289 -9.412 1.00 94.62 79 VAL A C 1
ATOM 652 O O . VAL A 1 79 ? 0.512 -5.526 -8.754 1.00 94.62 79 VAL A O 1
ATOM 655 N N . ALA A 1 80 ? 0.940 -6.580 -10.690 1.00 91.88 80 ALA A N 1
ATOM 656 C CA . ALA A 1 80 ? -0.172 -5.962 -11.421 1.00 91.88 80 ALA A CA 1
ATOM 657 C C . ALA A 1 80 ? -1.529 -6.206 -10.740 1.00 91.88 80 ALA A C 1
ATOM 659 O O . ALA A 1 80 ? -2.329 -5.283 -10.594 1.00 91.88 80 ALA A O 1
ATOM 660 N N . TYR A 1 81 ? -1.763 -7.439 -10.280 1.00 92.31 81 TYR A N 1
ATOM 661 C CA . TYR A 1 81 ? -2.948 -7.785 -9.499 1.00 92.31 81 TYR A CA 1
ATOM 662 C C . TYR A 1 81 ? -2.942 -7.058 -8.151 1.00 92.31 81 TYR A C 1
ATOM 664 O O . TYR A 1 81 ? -3.878 -6.332 -7.845 1.00 92.31 81 TYR A O 1
ATOM 672 N N . GLY A 1 82 ? -1.868 -7.190 -7.369 1.00 94.25 82 GLY A N 1
ATOM 673 C CA . GLY A 1 82 ? -1.795 -6.6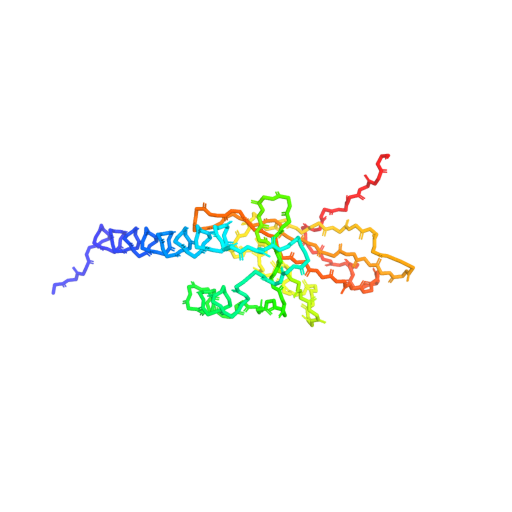39 -6.021 1.00 94.25 82 GLY A CA 1
ATOM 674 C C . GLY A 1 82 ? -1.954 -5.126 -5.986 1.00 94.25 82 GLY A C 1
ATOM 675 O O . GLY A 1 82 ? -2.812 -4.635 -5.264 1.00 94.25 82 GLY A O 1
ATOM 676 N N . VAL A 1 83 ? -1.202 -4.385 -6.801 1.00 95.06 83 VAL A N 1
ATOM 677 C CA . VAL A 1 83 ? -1.316 -2.920 -6.871 1.00 95.06 83 VAL A CA 1
ATOM 678 C C . VAL A 1 83 ? -2.748 -2.495 -7.214 1.00 95.06 83 VAL A C 1
ATOM 680 O O . VAL A 1 83 ? -3.267 -1.566 -6.596 1.00 95.06 83 VAL A O 1
ATOM 683 N N . ARG A 1 84 ? -3.419 -3.204 -8.132 1.00 93.06 84 ARG A N 1
ATOM 684 C CA . ARG A 1 84 ? -4.819 -2.930 -8.477 1.00 93.06 84 ARG A CA 1
ATOM 685 C C . ARG A 1 84 ? -5.773 -3.208 -7.315 1.00 93.06 84 ARG A C 1
ATOM 687 O O . ARG A 1 84 ? -6.591 -2.350 -7.010 1.00 93.06 84 ARG A O 1
ATOM 694 N N . GLU A 1 85 ? -5.664 -4.355 -6.646 1.00 94.50 85 GLU A N 1
ATOM 695 C CA . GLU A 1 85 ? -6.532 -4.676 -5.500 1.00 94.50 85 GLU A CA 1
ATOM 696 C C . GLU A 1 85 ? -6.364 -3.655 -4.364 1.00 94.50 85 GLU A C 1
ATOM 698 O O . GLU A 1 85 ? -7.342 -3.207 -3.770 1.00 94.50 85 GLU A O 1
ATOM 703 N N . TRP A 1 86 ? -5.131 -3.214 -4.094 1.00 95.56 86 TRP A N 1
ATOM 704 C CA . TRP A 1 86 ? -4.877 -2.141 -3.129 1.00 95.56 86 TRP A CA 1
ATOM 705 C C . TRP A 1 86 ? -5.539 -0.824 -3.542 1.00 95.56 86 TRP A C 1
ATOM 707 O O . TRP A 1 86 ? -6.195 -0.194 -2.710 1.00 95.56 86 TRP A O 1
ATOM 717 N N . ALA A 1 87 ? -5.418 -0.434 -4.815 1.00 93.94 87 ALA A N 1
ATOM 718 C CA . ALA A 1 87 ? -6.080 0.756 -5.341 1.00 93.94 87 ALA A CA 1
ATOM 719 C C . ALA A 1 87 ? -7.605 0.674 -5.192 1.00 93.94 87 ALA A C 1
ATOM 721 O O . ALA A 1 87 ? -8.232 1.653 -4.801 1.00 93.94 87 ALA A O 1
ATOM 722 N N . GLU A 1 88 ? -8.206 -0.481 -5.479 1.00 92.81 88 GLU A N 1
ATOM 723 C CA . GLU A 1 88 ? -9.659 -0.675 -5.431 1.00 92.81 88 GLU A CA 1
ATOM 724 C C . GLU A 1 88 ? -10.217 -0.707 -4.004 1.00 92.81 88 GLU A C 1
ATOM 726 O O . GLU A 1 88 ? -11.286 -0.149 -3.754 1.00 92.81 88 GLU A O 1
ATOM 731 N N . VAL A 1 89 ? -9.510 -1.341 -3.065 1.00 91.44 89 VAL A N 1
ATOM 732 C CA . VAL A 1 89 ? -9.998 -1.519 -1.689 1.00 91.44 89 VAL A CA 1
ATOM 733 C C . VAL A 1 89 ? -9.657 -0.320 -0.798 1.00 91.44 89 VAL A C 1
ATOM 735 O O . VAL A 1 89 ? -10.453 0.052 0.070 1.00 91.44 89 VAL A O 1
ATOM 738 N N . LEU A 1 90 ? -8.472 0.276 -0.973 1.00 91.56 90 LEU A N 1
ATOM 739 C CA . LEU A 1 90 ? -7.902 1.262 -0.041 1.00 91.56 90 LEU A CA 1
ATOM 740 C C . LEU A 1 90 ? -7.447 2.574 -0.701 1.00 91.56 90 LEU A C 1
ATOM 742 O O . LEU A 1 90 ? -7.123 3.527 0.016 1.00 91.56 90 LEU A O 1
ATOM 746 N N . GLY A 1 91 ? -7.424 2.635 -2.030 1.00 89.06 91 GLY A N 1
ATOM 747 C CA . GLY A 1 91 ? -7.216 3.853 -2.809 1.00 89.06 91 GLY A CA 1
ATOM 748 C C . GLY A 1 91 ? -8.518 4.395 -3.399 1.00 89.06 91 GLY A C 1
ATOM 749 O O . GLY A 1 91 ? -9.615 4.119 -2.915 1.00 89.06 91 GLY A O 1
ATOM 750 N N . ASP A 1 92 ? -8.388 5.185 -4.460 1.00 87.06 92 ASP A N 1
ATOM 751 C CA . ASP A 1 92 ? -9.506 5.695 -5.263 1.00 87.06 92 ASP A CA 1
ATOM 752 C C . ASP A 1 92 ? -9.767 4.846 -6.528 1.00 87.06 92 ASP A C 1
ATOM 754 O O . ASP A 1 92 ? -10.551 5.217 -7.405 1.00 87.06 92 ASP A O 1
ATOM 758 N N . GLY A 1 93 ? -9.121 3.681 -6.622 1.00 87.44 93 GLY A N 1
ATOM 759 C CA . GLY A 1 93 ? -9.147 2.794 -7.779 1.00 87.44 93 GLY A CA 1
ATOM 760 C C . GLY A 1 93 ? -8.157 3.157 -8.886 1.00 87.44 93 GLY A C 1
ATOM 761 O O . GLY A 1 93 ? -8.167 2.483 -9.917 1.00 87.44 93 GLY A O 1
ATOM 762 N N . THR A 1 94 ? -7.328 4.186 -8.708 1.00 90.56 94 THR A N 1
ATOM 763 C CA . THR A 1 94 ? -6.328 4.601 -9.696 1.00 90.56 94 THR A CA 1
ATOM 764 C C . THR A 1 94 ? -5.019 3.841 -9.511 1.00 90.56 94 THR A C 1
ATOM 766 O O . THR A 1 94 ? -4.513 3.700 -8.397 1.00 90.56 94 THR A O 1
ATOM 769 N N . VAL A 1 95 ? -4.447 3.375 -10.623 1.00 92.44 95 VAL A N 1
ATOM 770 C CA . VAL A 1 95 ? -3.103 2.786 -10.662 1.00 92.44 95 VAL A CA 1
ATOM 771 C C . VAL A 1 95 ? -2.242 3.611 -11.599 1.00 92.44 95 VAL A C 1
ATOM 773 O O . VAL A 1 95 ? -2.620 3.847 -12.742 1.00 92.44 95 VAL A O 1
ATOM 776 N N . GLU A 1 96 ? -1.073 4.021 -11.132 1.00 93.06 96 GLU A N 1
ATOM 777 C CA . GLU A 1 96 ? -0.097 4.745 -11.933 1.00 93.06 96 GLU A CA 1
ATOM 778 C C . GLU A 1 96 ? 0.966 3.793 -12.481 1.00 93.06 96 GLU A C 1
ATOM 780 O O . GLU A 1 96 ? 1.418 2.880 -11.785 1.00 93.06 96 GLU A O 1
ATOM 785 N N . ALA A 1 97 ? 1.381 4.035 -13.724 1.00 92.25 97 ALA A N 1
ATOM 786 C CA . ALA A 1 97 ? 2.533 3.387 -14.339 1.00 92.25 97 ALA A CA 1
ATOM 787 C C . ALA A 1 97 ? 3.573 4.429 -14.758 1.00 92.25 97 ALA A C 1
ATOM 789 O O . ALA A 1 97 ? 3.235 5.401 -15.440 1.00 92.25 97 ALA A O 1
ATOM 790 N N . GLU A 1 98 ? 4.833 4.184 -14.405 1.00 91.94 98 GLU A N 1
ATOM 791 C CA . GLU A 1 98 ? 5.990 4.967 -14.847 1.00 91.94 98 GLU A CA 1
ATOM 792 C C . GLU A 1 98 ? 7.134 4.051 -15.327 1.00 91.94 98 GLU A C 1
ATOM 794 O O . GLU A 1 98 ? 7.203 2.893 -14.904 1.00 91.94 98 GLU A O 1
ATOM 799 N N . PRO A 1 99 ? 8.044 4.526 -16.200 1.00 91.25 99 PRO A N 1
ATOM 800 C CA . PRO A 1 99 ? 9.195 3.733 -16.633 1.00 91.25 99 PRO A CA 1
ATOM 801 C C . PRO A 1 99 ? 10.070 3.297 -15.445 1.00 91.25 99 PRO A C 1
ATOM 803 O O . PRO A 1 99 ? 10.549 4.138 -14.685 1.00 91.25 99 PRO A O 1
ATOM 806 N N . GLY A 1 100 ? 10.285 1.987 -15.285 1.00 85.62 100 GLY A N 1
ATOM 807 C CA . GLY A 1 100 ? 11.109 1.402 -14.217 1.00 85.62 100 GLY A CA 1
ATOM 808 C C . GLY A 1 100 ? 12.523 1.015 -14.663 1.00 85.62 100 GLY A C 1
ATOM 809 O O . GLY A 1 100 ? 13.444 0.984 -13.850 1.00 85.62 100 GLY A O 1
ATOM 810 N N . GLY A 1 101 ? 12.707 0.767 -15.961 1.00 88.38 101 GLY A N 1
ATOM 811 C CA . GLY A 1 101 ? 13.967 0.350 -16.572 1.00 88.38 101 GLY A CA 1
ATOM 812 C C . GLY A 1 101 ? 13.742 -0.200 -17.986 1.00 88.38 101 GLY A C 1
ATOM 813 O O . GLY A 1 101 ? 12.621 -0.153 -18.491 1.00 88.38 101 GLY A O 1
ATOM 814 N N . PRO A 1 102 ? 14.782 -0.711 -18.669 1.00 91.56 102 PRO A N 1
ATOM 815 C CA . PRO A 1 102 ? 14.620 -1.319 -19.988 1.00 91.56 102 PRO A CA 1
ATOM 816 C C . PRO A 1 102 ? 13.644 -2.510 -19.962 1.00 91.56 102 PRO A C 1
ATOM 818 O O . PRO A 1 102 ? 13.975 -3.570 -19.440 1.00 91.56 102 PRO A O 1
ATOM 821 N N . GLY A 1 103 ? 12.462 -2.342 -20.564 1.00 89.50 103 GLY A N 1
ATOM 822 C CA . GLY A 1 103 ? 11.419 -3.374 -20.638 1.00 89.50 103 GLY A CA 1
ATOM 823 C C . GLY A 1 103 ? 10.589 -3.549 -19.362 1.00 89.50 103 GLY A C 1
ATOM 824 O O . GLY A 1 103 ? 9.801 -4.496 -19.280 1.00 89.50 103 GLY A O 1
ATOM 825 N N . GLU A 1 104 ? 10.769 -2.666 -18.379 1.00 93.81 104 GLU A N 1
ATOM 826 C CA . GLU A 1 104 ? 10.083 -2.715 -17.093 1.00 93.81 104 GLU A CA 1
ATOM 827 C C . GLU A 1 104 ? 9.340 -1.412 -16.805 1.00 93.81 104 GLU A C 1
ATOM 829 O O . GLU A 1 104 ? 9.867 -0.302 -16.939 1.00 93.81 104 GLU A O 1
ATOM 834 N N . SER A 1 105 ? 8.134 -1.576 -16.280 1.00 93.50 105 SER A N 1
ATOM 835 C CA . SER A 1 105 ? 7.297 -0.506 -15.771 1.00 93.50 105 SER A CA 1
ATOM 836 C C . SER A 1 105 ? 7.152 -0.661 -14.264 1.00 93.50 105 SER A C 1
ATOM 838 O O . SER A 1 105 ? 6.922 -1.755 -13.742 1.00 93.50 105 SER A O 1
ATOM 840 N N . LYS A 1 106 ? 7.254 0.450 -13.544 1.00 95.31 106 LYS A N 1
ATOM 841 C CA . LYS A 1 106 ? 6.879 0.518 -12.139 1.00 95.31 106 LYS A CA 1
ATOM 842 C C . LYS A 1 106 ? 5.390 0.823 -12.049 1.00 95.31 106 LYS A C 1
ATOM 844 O O . LYS A 1 106 ? 4.940 1.860 -12.529 1.00 95.31 106 LYS A O 1
ATOM 849 N N . LEU A 1 107 ? 4.647 -0.064 -11.398 1.00 95.31 107 LEU A N 1
ATOM 850 C CA . LEU A 1 107 ? 3.253 0.161 -11.035 1.00 95.31 107 LEU A CA 1
ATOM 851 C C . LEU A 1 107 ? 3.165 0.635 -9.594 1.00 95.31 107 LEU A C 1
ATOM 853 O O . LEU A 1 107 ? 3.860 0.108 -8.723 1.00 95.31 107 LEU A O 1
ATOM 857 N N . GLN A 1 108 ? 2.285 1.592 -9.328 1.00 95.50 108 GLN A N 1
ATOM 858 C CA . GLN A 1 108 ? 2.012 2.050 -7.973 1.00 95.50 108 GLN A CA 1
ATOM 859 C C . GLN A 1 108 ? 0.558 2.479 -7.783 1.00 95.50 108 GLN A C 1
ATOM 861 O O . GLN A 1 108 ? -0.110 2.908 -8.718 1.00 95.50 108 GLN A O 1
ATOM 866 N N . ALA A 1 109 ? 0.087 2.373 -6.548 1.00 94.94 109 ALA A N 1
ATOM 867 C CA . ALA A 1 109 ? -1.214 2.849 -6.112 1.00 94.94 109 ALA A CA 1
ATOM 868 C C . ALA A 1 109 ? -1.042 3.659 -4.830 1.00 94.94 109 ALA A C 1
ATOM 870 O O . ALA A 1 109 ? -0.573 3.141 -3.808 1.00 94.94 109 ALA A O 1
ATOM 871 N N . ASP A 1 110 ? -1.433 4.927 -4.884 1.00 94.19 110 ASP A N 1
ATOM 872 C CA . ASP A 1 110 ? -1.506 5.787 -3.714 1.00 94.19 110 ASP A CA 1
ATOM 873 C C . ASP A 1 110 ? -2.836 5.563 -2.993 1.00 94.19 110 ASP A C 1
ATOM 875 O O . ASP A 1 110 ? -3.917 5.686 -3.562 1.00 94.19 110 ASP A O 1
ATOM 879 N N . CYS A 1 111 ? -2.747 5.219 -1.715 1.00 94.31 111 CYS A N 1
ATOM 880 C CA . CYS A 1 111 ? -3.880 4.827 -0.894 1.00 94.31 111 CYS A CA 1
ATOM 881 C C . CYS A 1 111 ? -4.059 5.799 0.273 1.00 94.31 111 CYS A C 1
ATOM 883 O O . CYS A 1 111 ? -3.087 6.327 0.828 1.00 94.31 111 CYS A O 1
ATOM 885 N N . LEU A 1 112 ? -5.312 6.001 0.683 1.00 92.19 112 LEU A N 1
ATOM 886 C CA . LEU A 1 112 ? -5.664 6.799 1.853 1.00 92.19 112 LEU A CA 1
ATOM 887 C C . LEU A 1 112 ? -6.760 6.083 2.641 1.00 92.19 112 LEU A C 1
ATOM 889 O O . LEU A 1 112 ? -7.949 6.192 2.343 1.00 92.19 112 LEU A O 1
ATOM 893 N N . LYS A 1 113 ? -6.350 5.368 3.688 1.00 90.44 113 LYS A N 1
ATOM 894 C CA . LYS A 1 113 ? -7.265 4.669 4.593 1.00 90.44 113 LYS A CA 1
ATOM 895 C C . LYS A 1 113 ? -6.721 4.683 6.014 1.00 90.44 113 LYS A C 1
ATOM 897 O O . LYS A 1 113 ? -5.529 4.874 6.232 1.00 90.44 113 LYS A O 1
ATOM 902 N N . PHE A 1 114 ? -7.607 4.482 6.986 1.00 89.56 114 PHE A N 1
ATOM 903 C CA . PHE A 1 114 ? -7.267 4.443 8.408 1.00 89.56 114 PHE A CA 1
ATOM 904 C C . PHE A 1 114 ? -6.503 5.701 8.863 1.00 89.56 114 PHE A C 1
ATOM 906 O O . PHE A 1 114 ? -5.535 5.616 9.617 1.00 89.56 114 PHE A O 1
ATOM 913 N N . GLY A 1 115 ? -6.913 6.870 8.355 1.00 85.94 115 GLY A N 1
ATOM 914 C CA . GLY A 1 115 ? -6.280 8.157 8.653 1.00 85.94 115 GLY A CA 1
ATOM 915 C C . GLY A 1 115 ? -4.840 8.315 8.146 1.00 85.94 115 GLY A C 1
ATOM 916 O O . GLY A 1 115 ? -4.189 9.300 8.489 1.00 85.94 115 GLY A O 1
ATOM 917 N N . GLN A 1 116 ? -4.325 7.380 7.339 1.00 88.94 116 GLN A N 1
ATOM 918 C CA . GLN A 1 116 ? -2.931 7.347 6.902 1.00 88.94 116 GLN A CA 1
ATOM 919 C C . GLN A 1 116 ? -2.830 7.211 5.379 1.00 88.94 116 GLN A C 1
ATOM 921 O O . GLN A 1 116 ? -3.450 6.342 4.766 1.00 88.94 116 GLN A O 1
ATOM 926 N N . ARG A 1 117 ? -1.995 8.054 4.761 1.00 92.31 117 ARG A N 1
ATOM 927 C CA . ARG A 1 117 ? -1.578 7.868 3.366 1.00 92.31 117 ARG A CA 1
ATOM 928 C C . ARG A 1 117 ? -0.447 6.852 3.301 1.00 92.31 117 ARG A C 1
ATOM 930 O O . ARG A 1 117 ? 0.471 6.918 4.121 1.00 92.31 117 ARG A O 1
ATOM 937 N N . PHE A 1 118 ? -0.480 5.969 2.320 1.00 93.75 118 PHE A N 1
ATOM 938 C CA . PHE A 1 118 ? 0.606 5.045 2.018 1.00 93.75 118 PHE A CA 1
ATOM 939 C C . PHE A 1 118 ? 0.566 4.674 0.534 1.00 93.75 118 PHE A C 1
ATOM 941 O O . PHE A 1 118 ? -0.450 4.875 -0.126 1.00 93.75 118 PHE A O 1
ATOM 948 N N . THR A 1 119 ? 1.659 4.137 0.008 1.00 95.50 119 THR A N 1
ATOM 949 C CA . THR A 1 119 ? 1.732 3.701 -1.394 1.00 95.50 119 THR A CA 1
ATOM 950 C C . THR A 1 119 ? 2.088 2.228 -1.458 1.00 95.50 119 THR A C 1
ATOM 952 O O . THR A 1 119 ? 2.994 1.793 -0.751 1.00 95.50 119 THR A O 1
ATOM 955 N N . VAL A 1 120 ? 1.448 1.467 -2.337 1.00 96.56 120 VAL A N 1
ATOM 956 C CA . VAL A 1 120 ? 1.890 0.108 -2.680 1.00 9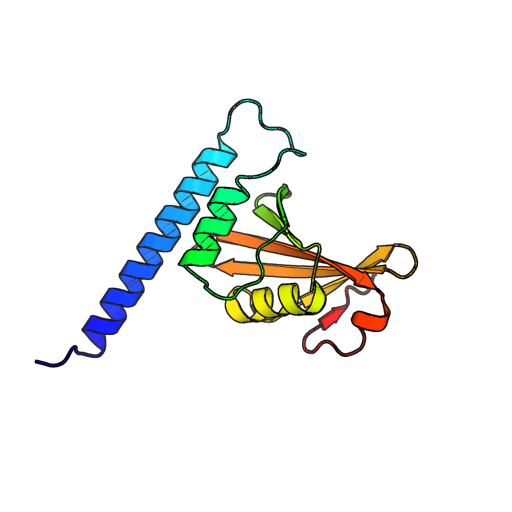6.56 120 VAL A CA 1
ATOM 957 C C . VAL A 1 120 ? 2.385 0.107 -4.114 1.00 96.56 120 VAL A C 1
ATOM 959 O O . VAL A 1 120 ? 1.776 0.732 -4.976 1.00 96.56 120 VAL A O 1
ATOM 962 N N . TRP A 1 121 ? 3.523 -0.531 -4.371 1.00 96.50 121 TRP A N 1
ATOM 963 C CA . TRP A 1 121 ? 4.173 -0.475 -5.676 1.00 96.50 121 TRP A CA 1
ATOM 964 C C . TRP A 1 121 ? 4.984 -1.735 -5.976 1.00 96.50 121 TRP A C 1
ATOM 966 O O . TRP A 1 121 ? 5.311 -2.503 -5.075 1.00 96.50 121 TRP A O 1
ATOM 976 N N . GLY A 1 122 ? 5.342 -1.932 -7.240 1.00 96.62 122 GLY A N 1
ATOM 977 C CA . GLY A 1 122 ? 6.287 -2.960 -7.667 1.00 96.62 122 GLY A CA 1
ATOM 978 C C . GLY A 1 122 ? 6.656 -2.819 -9.141 1.00 96.62 122 GLY A C 1
ATOM 979 O O . GLY A 1 122 ? 6.098 -1.975 -9.842 1.00 96.62 122 GLY A O 1
ATOM 980 N N . TYR A 1 123 ? 7.585 -3.647 -9.611 1.00 96.50 123 TYR A N 1
ATOM 981 C CA . TYR A 1 123 ? 7.969 -3.696 -11.024 1.00 96.50 123 TYR A CA 1
ATOM 982 C C . TYR A 1 123 ? 7.255 -4.836 -11.748 1.00 96.50 123 TYR A C 1
ATOM 984 O O . TYR A 1 123 ? 7.041 -5.910 -11.183 1.00 96.50 123 TYR A O 1
ATOM 992 N N . VAL A 1 124 ? 6.896 -4.588 -13.003 1.00 94.25 124 VAL A N 1
ATOM 993 C CA . VAL A 1 124 ? 6.335 -5.564 -13.944 1.00 94.25 124 VAL A CA 1
ATOM 994 C C . VAL A 1 124 ? 6.959 -5.361 -15.316 1.00 94.25 124 VAL A C 1
ATOM 996 O O . VAL A 1 124 ? 7.522 -4.301 -15.597 1.00 94.25 124 VAL A O 1
ATOM 999 N N . ARG A 1 125 ? 6.822 -6.349 -16.199 1.00 91.31 125 ARG A N 1
ATOM 1000 C CA . ARG A 1 125 ? 7.216 -6.175 -17.598 1.00 91.31 125 ARG A CA 1
ATOM 1001 C C . ARG A 1 125 ? 6.224 -5.264 -18.321 1.00 91.31 125 ARG A C 1
ATOM 1003 O O . ARG A 1 125 ? 5.031 -5.257 -18.017 1.00 91.31 125 ARG A O 1
ATOM 1010 N N . ASP A 1 126 ? 6.704 -4.512 -19.308 1.00 88.12 126 ASP A N 1
ATOM 1011 C CA . ASP A 1 126 ? 5.884 -3.533 -20.043 1.00 88.12 126 ASP A CA 1
ATOM 1012 C C . ASP A 1 126 ? 4.669 -4.143 -20.761 1.00 88.12 126 ASP A C 1
ATOM 1014 O O . ASP A 1 126 ? 3.664 -3.465 -20.993 1.00 88.12 126 ASP A O 1
ATOM 1018 N N . ASP A 1 127 ? 4.744 -5.415 -21.151 1.00 86.12 127 ASP A N 1
ATOM 1019 C CA . ASP A 1 127 ? 3.639 -6.135 -21.782 1.00 86.12 127 ASP A CA 1
ATOM 1020 C C . ASP A 1 127 ? 2.522 -6.487 -20.790 1.00 86.12 127 ASP A C 1
ATOM 1022 O O . ASP A 1 127 ? 1.359 -6.523 -21.186 1.00 86.12 127 ASP A O 1
ATOM 1026 N N . GLU A 1 128 ? 2.839 -6.652 -19.504 1.00 82.69 128 GLU A N 1
ATOM 1027 C CA . GLU A 1 128 ? 1.876 -6.954 -18.433 1.00 82.69 128 GLU A CA 1
ATOM 1028 C C . GLU A 1 128 ? 1.024 -5.737 -18.044 1.00 82.69 128 GLU A C 1
ATOM 1030 O O . GLU A 1 128 ? -0.080 -5.880 -17.520 1.00 82.69 128 GLU A O 1
ATOM 1035 N N . VAL A 1 129 ? 1.505 -4.531 -18.350 1.00 81.62 129 VAL A N 1
ATOM 1036 C CA . VAL A 1 129 ? 0.764 -3.276 -18.150 1.00 81.62 129 VAL A CA 1
ATOM 1037 C C . VAL A 1 129 ? -0.336 -3.100 -19.207 1.00 81.62 129 VAL A C 1
ATOM 1039 O O . VAL A 1 129 ? -1.347 -2.424 -18.978 1.00 81.62 129 VAL A O 1
ATOM 1042 N N . ARG A 1 130 ? -0.173 -3.720 -20.384 1.00 69.81 130 ARG A N 1
ATOM 1043 C CA . ARG A 1 130 ? -1.092 -3.580 -21.521 1.00 69.81 130 ARG A CA 1
ATOM 1044 C C . ARG A 1 130 ? -2.387 -4.343 -21.243 1.00 69.81 130 ARG A C 1
ATOM 1046 O O . ARG A 1 130 ? -2.477 -5.545 -21.453 1.00 69.81 130 ARG A O 1
ATOM 1053 N N . GLY A 1 131 ? -3.409 -3.618 -20.797 1.00 69.38 131 GLY A N 1
ATOM 1054 C CA . GLY A 1 131 ? -4.738 -4.170 -20.507 1.00 69.38 131 GLY A CA 1
ATOM 1055 C C . GLY A 1 131 ? -5.251 -3.885 -19.098 1.00 69.38 131 GLY A C 1
ATOM 1056 O O . GLY A 1 131 ? -6.360 -4.299 -18.766 1.00 69.38 131 GLY A O 1
ATOM 1057 N N . MET A 1 132 ? -4.489 -3.161 -18.273 1.00 77.31 132 MET A N 1
ATOM 1058 C CA . MET A 1 132 ? -4.955 -2.749 -16.950 1.00 77.31 132 MET A CA 1
ATOM 1059 C C . MET A 1 132 ? -6.020 -1.646 -17.051 1.00 77.31 132 MET A C 1
ATOM 1061 O O . MET A 1 132 ? -5.779 -0.561 -17.580 1.00 77.31 132 MET A O 1
ATOM 1065 N N . SER A 1 133 ? -7.213 -1.916 -16.518 1.00 66.06 133 SER A N 1
ATOM 1066 C CA . SER A 1 133 ? -8.270 -0.916 -16.348 1.00 66.06 133 SER A CA 1
ATOM 1067 C C . SER A 1 133 ? -7.853 0.153 -15.335 1.00 66.06 133 SER A C 1
ATOM 1069 O O . SER A 1 133 ? -7.243 -0.187 -14.325 1.00 66.06 133 SER A O 1
ATOM 1071 N N . LYS A 1 134 ? -8.243 1.417 -15.565 1.00 68.69 134 LYS A N 1
ATOM 1072 C CA . LYS A 1 134 ? -7.945 2.572 -14.685 1.00 68.69 134 LYS A CA 1
ATOM 1073 C C . LYS A 1 134 ? -6.452 2.893 -14.519 1.00 68.69 134 LYS A C 1
ATOM 1075 O O . LYS A 1 134 ? -6.068 3.600 -13.590 1.00 68.69 134 LYS A O 1
ATOM 1080 N N . LEU A 1 135 ? -5.625 2.398 -15.439 1.00 79.56 135 LEU A N 1
ATOM 1081 C CA . LEU A 1 135 ? -4.226 2.775 -15.520 1.00 79.56 135 LEU A CA 1
ATOM 1082 C C . LEU A 1 135 ? -4.101 4.241 -15.950 1.00 79.56 135 LEU A C 1
ATOM 1084 O O . LEU A 1 135 ? -4.521 4.612 -17.047 1.00 79.56 135 LEU A O 1
ATOM 1088 N N . VAL A 1 136 ? -3.477 5.052 -15.106 1.00 80.38 136 VAL A N 1
ATOM 1089 C CA . VAL A 1 136 ? -2.989 6.383 -15.453 1.00 80.38 136 VAL A CA 1
ATOM 1090 C C . VAL A 1 136 ? -1.523 6.235 -15.824 1.00 80.38 136 VAL A C 1
ATOM 1092 O O . VAL A 1 136 ? -0.675 5.889 -15.005 1.00 80.38 136 VAL A O 1
ATOM 1095 N N . GLN A 1 137 ? -1.214 6.454 -17.096 1.00 72.38 137 GLN A N 1
ATOM 1096 C CA . GLN A 1 137 ? 0.172 6.491 -17.538 1.00 72.38 137 GLN A CA 1
ATOM 1097 C C . GLN A 1 137 ? 0.738 7.869 -17.212 1.00 72.38 137 GLN A C 1
ATOM 1099 O O . GLN A 1 137 ? 0.206 8.879 -17.678 1.00 72.38 137 GLN A O 1
ATOM 1104 N N . GLY A 1 138 ? 1.815 7.908 -16.427 1.00 57.53 138 GLY A N 1
ATOM 1105 C CA . GLY A 1 138 ? 2.607 9.115 -16.251 1.00 57.53 138 GLY A CA 1
ATOM 1106 C C . GLY A 1 138 ? 3.300 9.435 -17.567 1.00 57.53 138 GLY A C 1
ATOM 1107 O O . GLY A 1 138 ? 4.384 8.932 -17.844 1.00 57.53 138 GLY A O 1
ATOM 1108 N N . TRP A 1 139 ? 2.658 10.228 -18.423 1.00 39.56 139 TRP A N 1
ATOM 1109 C CA . TRP A 1 139 ? 3.339 10.796 -19.577 1.00 39.56 139 TRP A CA 1
ATOM 1110 C C . TRP A 1 139 ? 4.330 11.814 -19.022 1.00 39.56 139 TRP A C 1
ATOM 1112 O O . TRP A 1 139 ? 3.927 12.816 -18.433 1.00 39.56 139 TRP A O 1
ATOM 1122 N N . SER A 1 140 ? 5.624 11.528 -19.165 1.00 35.34 140 SER A N 1
ATOM 1123 C CA . SER A 1 140 ? 6.662 12.539 -19.009 1.00 35.34 140 SER A CA 1
ATOM 1124 C C . SER A 1 140 ? 6.293 13.732 -19.898 1.00 35.34 140 SER A C 1
ATOM 1126 O O . SER A 1 140 ? 6.204 13.578 -21.118 1.00 35.34 140 SER A O 1
ATOM 1128 N N . MET A 1 141 ? 6.019 14.887 -19.285 1.00 31.53 141 MET A N 1
ATOM 1129 C CA . MET A 1 141 ? 6.241 16.171 -19.954 1.00 31.53 141 MET A CA 1
ATOM 1130 C C . MET A 1 141 ? 7.741 16.417 -20.064 1.00 31.53 141 MET A C 1
ATOM 1132 O O . MET A 1 141 ? 8.454 16.073 -19.093 1.00 31.53 141 MET A O 1
#

Foldseek 3Di:
DDQDPVNVVVVVVVVLLVLLVLVVVLCVCQVPPPPDDQPDFRPLVSVQVSCCVPPNPQDRAPTWGDDPHAIEGEHPPPFLVRQQVCCVPFNVSAKEWDDPDVQKIKIKHWGQGSNGIYMYIYIDGPVSVPPDPRYDYPDDD

Organism: NCBI:txid1076443

Radius of gyration: 17.05 Å; chains: 1; bounding box: 53×27×41 Å